Protein AF-A0A7T1MJJ8-F1 (afdb_monomer)

Sequence (88 aa):
MPLTVRLDADTEHCLEQLLAETGQDKSSLIRQLIRERWQQRQPLPSITQQLGGHPGSFLDTLPSGSSERQERRRLLGQRLAARRMERR

Structure (mmCIF, N/CA/C/O backbone):
data_AF-A0A7T1MJJ8-F1
#
_entry.id   AF-A0A7T1MJJ8-F1
#
loop_
_atom_site.group_PDB
_atom_site.id
_atom_site.type_symbol
_atom_site.label_atom_id
_atom_site.label_alt_id
_atom_site.label_comp_id
_atom_site.label_asym_id
_atom_site.label_entity_id
_atom_site.label_seq_id
_atom_site.pdbx_PDB_ins_code
_atom_site.Cartn_x
_atom_site.Cartn_y
_atom_site.Cartn_z
_atom_site.occupancy
_atom_site.B_iso_or_equiv
_atom_site.auth_seq_id
_atom_site.auth_comp_id
_atom_site.auth_asym_id
_atom_site.auth_atom_id
_atom_site.pdbx_PDB_model_num
ATOM 1 N N . MET A 1 1 ? -5.800 18.380 15.022 1.00 76.56 1 MET A N 1
ATOM 2 C CA . MET A 1 1 ? -7.215 18.423 14.601 1.00 76.56 1 MET A CA 1
ATOM 3 C C . MET A 1 1 ? -7.867 17.108 15.008 1.00 76.56 1 MET A C 1
ATOM 5 O O . MET A 1 1 ? -7.350 16.080 14.582 1.00 76.56 1 MET A O 1
ATOM 9 N N . PRO A 1 2 ? -8.887 17.110 15.885 1.00 85.62 2 PRO A N 1
ATOM 10 C CA . PRO A 1 2 ? -9.625 15.901 16.253 1.00 85.62 2 PRO A CA 1
ATOM 11 C C . PRO A 1 2 ? -10.588 15.492 15.129 1.00 85.62 2 PRO A C 1
ATOM 13 O O . PRO A 1 2 ? -11.142 16.351 14.446 1.00 85.62 2 PRO A O 1
ATOM 16 N N . LEU A 1 3 ? -10.774 14.187 14.937 1.00 87.56 3 LEU A N 1
ATOM 17 C CA . LEU A 1 3 ? -11.707 13.623 13.963 1.00 87.56 3 LEU A CA 1
ATOM 18 C C . LEU A 1 3 ? -12.734 12.785 14.726 1.00 87.56 3 LEU A C 1
ATOM 20 O O . LEU A 1 3 ? -12.356 11.878 15.465 1.00 87.56 3 LEU A O 1
ATOM 24 N N . THR A 1 4 ? -14.015 13.113 14.572 1.00 91.31 4 THR A N 1
ATOM 25 C CA . THR A 1 4 ? -15.114 12.448 15.281 1.00 91.31 4 THR A CA 1
ATOM 26 C C . THR A 1 4 ? -15.866 11.545 14.315 1.00 91.31 4 THR A C 1
ATOM 28 O O . THR A 1 4 ? -16.329 12.006 13.273 1.00 91.31 4 THR A O 1
ATOM 31 N N . VAL A 1 5 ? -15.996 10.265 14.660 1.00 89.12 5 VAL A N 1
ATOM 32 C CA . VAL A 1 5 ? -16.712 9.257 13.865 1.00 89.12 5 VAL A CA 1
ATOM 33 C C . VAL A 1 5 ? -17.802 8.649 14.733 1.00 89.12 5 VAL A C 1
ATOM 35 O O . VAL A 1 5 ? -17.559 8.338 15.897 1.00 89.12 5 VAL A O 1
ATOM 38 N N . ARG A 1 6 ? -19.003 8.484 14.173 1.00 93.62 6 ARG A N 1
ATOM 39 C CA . ARG A 1 6 ? -20.076 7.721 14.817 1.00 93.62 6 ARG A CA 1
ATOM 40 C C . ARG A 1 6 ? -19.936 6.268 14.386 1.00 93.62 6 ARG A C 1
ATOM 42 O O . ARG A 1 6 ? -19.940 6.001 13.187 1.00 93.62 6 ARG A O 1
ATOM 49 N N . LEU A 1 7 ? -19.784 5.376 15.355 1.00 92.88 7 LEU A N 1
ATOM 50 C CA . LEU A 1 7 ? -19.763 3.935 15.139 1.00 92.88 7 LEU A CA 1
ATOM 51 C C . LEU A 1 7 ? -21.126 3.367 15.532 1.00 92.88 7 LEU A C 1
ATOM 53 O O . LEU A 1 7 ? -21.805 3.907 16.407 1.00 92.88 7 LEU A O 1
ATOM 57 N N . ASP A 1 8 ? -21.541 2.318 14.844 1.00 96.19 8 ASP A N 1
ATOM 58 C CA . ASP A 1 8 ? -22.604 1.430 15.287 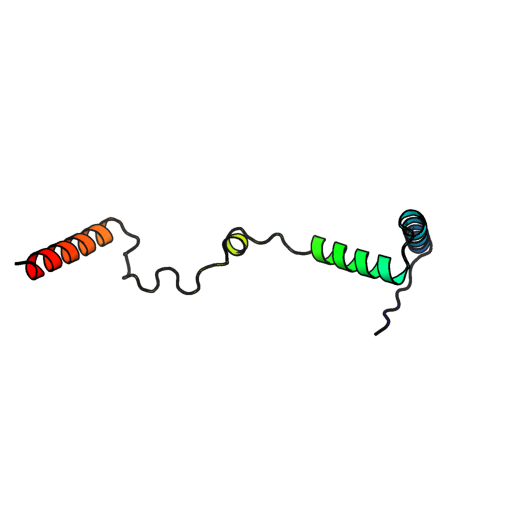1.00 96.19 8 ASP A CA 1
ATOM 59 C C . ASP A 1 8 ? -22.097 0.500 16.400 1.00 96.19 8 ASP A C 1
ATOM 61 O O . ASP A 1 8 ? -20.889 0.335 16.588 1.00 96.19 8 ASP A O 1
ATOM 65 N N . ALA A 1 9 ? -23.030 -0.093 17.147 1.00 94.56 9 ALA A N 1
ATOM 66 C CA . ALA A 1 9 ? -22.720 -0.890 18.335 1.00 94.56 9 ALA A CA 1
ATOM 67 C C . ALA A 1 9 ? -21.791 -2.077 18.028 1.00 94.56 9 ALA A C 1
ATOM 69 O O . ALA A 1 9 ? -20.879 -2.360 18.802 1.00 94.56 9 ALA A O 1
ATOM 70 N N . ASP A 1 10 ? -21.976 -2.724 16.876 1.00 95.81 10 ASP A N 1
ATOM 71 C CA . ASP A 1 10 ? -21.161 -3.869 16.469 1.00 95.81 10 ASP A CA 1
ATOM 72 C C . ASP A 1 10 ? -19.71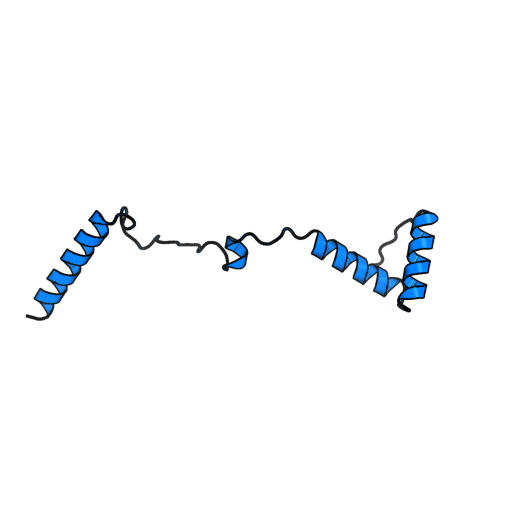1 -3.444 16.194 1.00 95.81 10 ASP A C 1
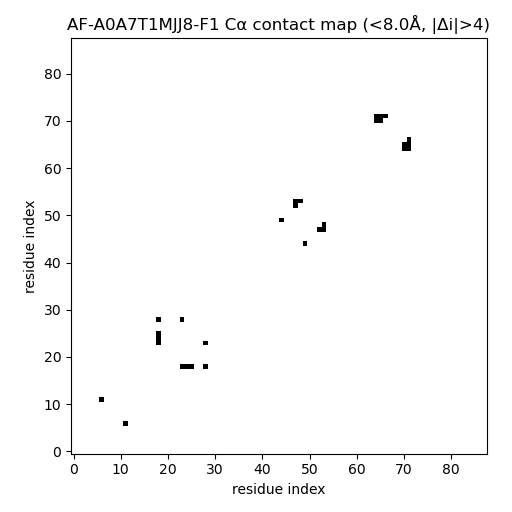ATOM 74 O O . ASP A 1 10 ? -18.764 -4.059 16.690 1.00 95.81 10 ASP A O 1
ATOM 78 N N . THR A 1 11 ? -19.515 -2.341 15.463 1.00 93.81 11 THR A N 1
ATOM 79 C CA . THR A 1 11 ? -18.174 -1.809 15.182 1.00 93.81 11 THR A CA 1
ATOM 80 C C . THR A 1 11 ? -17.491 -1.284 16.445 1.00 93.81 11 THR A C 1
ATOM 82 O O . THR A 1 11 ? -16.273 -1.419 16.587 1.00 93.81 11 THR A O 1
ATOM 85 N N . GLU A 1 12 ? -18.247 -0.695 17.374 1.00 93.94 12 GLU A N 1
ATOM 86 C CA . GLU A 1 12 ? -17.717 -0.281 18.674 1.00 93.94 12 GLU A CA 1
ATOM 87 C C . GLU A 1 12 ? -17.236 -1.490 19.486 1.00 93.94 12 GLU A C 1
ATOM 89 O O . GLU A 1 12 ? -16.107 -1.473 19.979 1.00 93.94 12 GLU A O 1
ATOM 94 N N . HIS A 1 13 ? -18.010 -2.577 19.511 1.00 95.19 13 HIS A N 1
ATOM 95 C CA . HIS A 1 13 ? -17.605 -3.820 20.162 1.00 95.19 13 HIS A CA 1
ATOM 96 C C . HIS A 1 13 ? -16.328 -4.415 19.546 1.00 95.19 13 HIS A C 1
ATOM 98 O O . HIS A 1 13 ? -15.411 -4.809 20.269 1.00 95.19 13 HIS A O 1
ATOM 104 N N . CYS A 1 14 ? -16.208 -4.427 18.214 1.00 94.06 14 CYS A N 1
ATOM 105 C CA . CYS A 1 14 ? -14.977 -4.865 17.550 1.00 94.06 14 CYS A CA 1
ATOM 106 C C . CYS A 1 14 ? -13.766 -3.997 17.923 1.00 94.06 14 CYS A C 1
ATOM 108 O O . CYS A 1 14 ? -12.663 -4.515 18.101 1.00 94.06 14 CYS A O 1
ATOM 110 N N . LEU A 1 15 ? -13.950 -2.680 18.053 1.00 93.50 15 LEU A N 1
ATOM 111 C CA . LEU A 1 15 ? -12.878 -1.782 18.478 1.00 93.50 15 LEU A CA 1
ATOM 112 C C . LEU A 1 15 ? -12.427 -2.095 19.913 1.00 93.50 15 LEU A C 1
ATOM 114 O O . LEU A 1 15 ? -11.229 -2.107 20.185 1.00 93.50 15 LEU A O 1
ATOM 118 N N . GLU A 1 16 ? -13.364 -2.356 20.823 1.00 93.88 16 GLU A N 1
ATOM 119 C CA . GLU A 1 16 ? -13.062 -2.732 22.208 1.00 93.88 16 GLU A CA 1
ATOM 120 C C . GLU A 1 16 ? -12.294 -4.053 22.296 1.00 93.88 16 GLU A C 1
ATOM 122 O O . GLU A 1 16 ? -11.303 -4.134 23.022 1.00 93.88 16 GLU A O 1
ATOM 127 N N . GLN A 1 17 ? -12.693 -5.062 21.516 1.00 95.19 17 GLN A N 1
ATOM 128 C CA . GLN A 1 17 ? -11.972 -6.335 21.437 1.00 95.19 17 GLN A CA 1
ATOM 129 C C . GLN A 1 17 ? -10.533 -6.137 20.946 1.00 95.19 17 GLN A C 1
ATOM 131 O O . GLN A 1 17 ? -9.592 -6.598 21.590 1.00 95.19 17 GLN A O 1
ATOM 136 N N . LEU A 1 18 ? -10.342 -5.373 19.865 1.00 93.88 18 LEU A N 1
ATOM 137 C CA . LEU A 1 18 ? -9.007 -5.067 19.341 1.00 93.88 18 LEU A CA 1
ATOM 138 C C . LEU A 1 18 ? -8.137 -4.321 20.362 1.00 93.88 18 LEU A C 1
ATOM 140 O O . LEU A 1 18 ? -6.929 -4.557 20.437 1.00 93.88 18 LEU A O 1
ATOM 144 N N . LEU A 1 19 ? -8.727 -3.428 21.161 1.00 94.56 19 LEU A N 1
ATOM 145 C CA . LEU A 1 19 ? -8.013 -2.734 22.235 1.00 94.56 19 LEU A CA 1
ATOM 146 C C . LEU A 1 19 ? -7.605 -3.685 23.360 1.00 94.56 19 LEU A C 1
ATOM 148 O O . LEU A 1 19 ? -6.478 -3.594 23.847 1.00 94.56 19 LEU A O 1
ATOM 152 N N . ALA A 1 20 ? -8.489 -4.609 23.741 1.00 93.50 20 ALA A N 1
ATOM 153 C CA . ALA A 1 20 ? -8.207 -5.613 24.760 1.00 93.50 20 ALA A CA 1
ATOM 154 C C . ALA A 1 20 ? -7.078 -6.569 24.338 1.00 93.50 20 ALA A C 1
ATOM 156 O O . ALA A 1 20 ? -6.228 -6.910 25.157 1.00 93.50 20 ALA A O 1
ATOM 157 N N . GLU A 1 21 ? -7.031 -6.960 23.063 1.00 92.56 21 GLU A N 1
ATOM 158 C CA . GLU A 1 21 ? -6.001 -7.858 22.526 1.00 92.56 21 GLU A CA 1
ATOM 159 C C . GLU A 1 21 ? -4.636 -7.181 22.373 1.00 92.56 21 GLU A C 1
ATOM 161 O O . GLU A 1 21 ? -3.599 -7.779 22.663 1.00 92.56 21 GLU A O 1
ATOM 166 N N . THR A 1 22 ? -4.616 -5.932 21.903 1.00 88.25 22 THR A N 1
ATOM 167 C CA . THR A 1 22 ? -3.363 -5.225 21.596 1.00 88.25 22 THR A CA 1
ATOM 168 C C . THR A 1 22 ? -2.776 -4.471 22.789 1.00 88.25 22 THR A C 1
ATOM 170 O O . THR A 1 22 ? -1.593 -4.126 22.760 1.00 88.25 22 THR A O 1
ATOM 173 N N . GLY A 1 23 ? -3.577 -4.179 23.820 1.00 88.62 23 GLY A N 1
ATOM 174 C CA . GLY A 1 23 ? -3.163 -3.377 24.977 1.00 88.62 23 GLY A CA 1
ATOM 175 C C . GLY A 1 23 ? -2.788 -1.930 24.626 1.00 88.62 23 GLY A C 1
ATOM 176 O O . GLY A 1 23 ? -2.086 -1.268 25.391 1.00 88.62 23 GLY A O 1
ATOM 177 N N . GLN A 1 24 ? -3.201 -1.444 23.453 1.00 88.81 24 GLN A N 1
ATOM 178 C CA . GLN A 1 24 ? -2.884 -0.106 22.960 1.00 88.81 24 GLN A CA 1
ATOM 179 C C . GLN A 1 24 ? -3.925 0.934 23.393 1.00 88.81 24 GLN A C 1
ATOM 181 O O . GLN A 1 24 ? -5.074 0.621 23.689 1.00 88.81 24 GLN A O 1
ATOM 186 N N . ASP A 1 25 ? -3.539 2.211 23.351 1.00 92.00 25 ASP A N 1
ATOM 187 C CA . ASP A 1 25 ? -4.497 3.316 23.443 1.00 92.00 25 ASP A CA 1
ATOM 188 C C . ASP A 1 25 ? -5.382 3.399 22.183 1.00 92.00 25 ASP A C 1
ATOM 190 O O . ASP A 1 25 ? -4.897 3.250 21.053 1.00 92.00 25 ASP A O 1
ATOM 194 N N . LYS A 1 26 ? -6.661 3.754 22.368 1.00 90.00 26 LYS A N 1
ATOM 195 C CA . LYS A 1 26 ? -7.672 3.908 21.305 1.00 90.00 26 LYS A CA 1
ATOM 196 C C . LYS A 1 26 ? -7.187 4.800 20.167 1.00 90.00 26 LYS A C 1
ATOM 198 O O . LYS A 1 26 ? -7.352 4.462 18.995 1.00 90.00 26 LYS A O 1
ATOM 203 N N . SER A 1 27 ? -6.531 5.914 20.487 1.00 91.69 27 SER A N 1
ATOM 204 C CA . SER A 1 27 ? -6.043 6.851 19.468 1.00 91.69 27 SER A CA 1
ATOM 205 C C . SER A 1 27 ? -4.851 6.310 18.681 1.00 91.69 27 SER A C 1
ATOM 207 O O . SER A 1 27 ? -4.620 6.738 17.546 1.00 91.69 27 SER A O 1
ATOM 209 N N . SER A 1 28 ? -4.055 5.429 19.285 1.00 92.38 28 SER A N 1
ATOM 210 C CA . SER A 1 28 ? -2.897 4.803 18.641 1.00 92.38 28 SER A CA 1
ATOM 211 C C . SER A 1 28 ? -3.349 3.694 17.698 1.00 92.38 28 SER A C 1
ATOM 213 O O . SER A 1 28 ? -2.967 3.716 16.526 1.00 92.38 28 SER A O 1
ATOM 215 N N . LEU A 1 29 ? -4.268 2.839 18.159 1.00 94.25 29 LEU A N 1
ATOM 216 C CA . LEU A 1 29 ? -4.869 1.779 17.351 1.00 94.25 29 LEU A CA 1
ATOM 217 C C . LEU A 1 29 ? -5.572 2.348 16.112 1.00 94.25 29 LEU A C 1
ATOM 219 O O . LEU A 1 29 ? -5.305 1.924 14.991 1.00 94.25 29 LEU A O 1
ATOM 223 N N . ILE A 1 30 ? -6.414 3.375 16.279 1.00 92.81 30 ILE A N 1
ATOM 224 C CA . ILE A 1 30 ? -7.122 4.000 15.149 1.00 92.81 30 ILE A CA 1
ATOM 225 C C . ILE A 1 30 ? -6.130 4.586 14.132 1.00 92.81 30 ILE A C 1
ATOM 227 O O . ILE A 1 30 ? -6.311 4.433 12.923 1.00 92.81 30 ILE A O 1
ATOM 231 N N . ARG A 1 31 ? -5.049 5.233 14.591 1.00 93.25 31 ARG A N 1
ATOM 232 C CA . ARG A 1 31 ? -4.004 5.761 13.697 1.00 93.25 31 ARG A CA 1
ATOM 233 C C . ARG A 1 31 ? -3.286 4.651 12.933 1.00 93.25 31 ARG A C 1
ATOM 235 O O . ARG A 1 31 ? -2.978 4.847 11.756 1.00 93.25 31 ARG A O 1
ATOM 242 N N . GLN A 1 32 ? -3.025 3.519 13.580 1.00 94.12 32 GLN A N 1
ATOM 243 C CA . GLN A 1 32 ? -2.429 2.349 12.944 1.00 94.12 32 GLN A CA 1
ATOM 244 C C . GLN A 1 32 ? -3.367 1.768 11.877 1.00 94.12 32 GLN A C 1
ATOM 246 O O . GLN A 1 32 ? -2.960 1.663 10.722 1.00 94.12 32 GLN A O 1
ATOM 251 N N . LEU A 1 33 ? -4.637 1.524 12.214 1.00 93.56 33 LEU A N 1
ATOM 252 C CA . LEU A 1 33 ? -5.641 0.997 11.283 1.00 93.56 33 LEU A CA 1
ATOM 253 C C . LEU A 1 33 ? -5.811 1.883 10.040 1.00 93.56 33 LEU A C 1
ATOM 255 O O . LEU A 1 33 ? -5.884 1.384 8.917 1.00 93.56 33 LEU A O 1
ATOM 259 N N . ILE A 1 34 ? -5.821 3.212 10.209 1.00 93.25 34 ILE A N 1
ATOM 260 C CA . ILE A 1 34 ? -5.879 4.154 9.079 1.00 93.25 34 ILE A CA 1
ATOM 261 C C . ILE A 1 34 ? -4.649 4.000 8.175 1.00 93.25 34 ILE A C 1
ATOM 263 O O . ILE A 1 34 ? -4.787 3.976 6.950 1.00 93.25 34 ILE A O 1
ATOM 267 N N . ARG A 1 35 ? -3.446 3.890 8.755 1.00 93.00 35 ARG A N 1
ATOM 268 C CA . ARG A 1 35 ? -2.198 3.726 7.991 1.00 93.00 35 ARG A CA 1
ATOM 269 C C . ARG A 1 35 ? -2.158 2.400 7.243 1.00 93.00 35 ARG A C 1
ATOM 271 O O . ARG A 1 35 ? -1.823 2.396 6.063 1.00 93.00 35 ARG A O 1
ATOM 278 N N . GLU A 1 36 ? -2.531 1.309 7.897 1.00 93.00 36 GLU A N 1
ATOM 279 C CA . GLU A 1 36 ? -2.594 -0.018 7.283 1.00 93.00 36 GLU A CA 1
ATOM 280 C C . GLU A 1 36 ? -3.596 -0.036 6.131 1.00 93.00 36 GLU A C 1
ATOM 282 O O . GLU A 1 36 ? -3.270 -0.454 5.020 1.00 93.00 36 GLU A O 1
ATOM 287 N N . ARG A 1 37 ? -4.797 0.514 6.347 1.00 93.44 37 ARG A N 1
ATOM 288 C CA . ARG A 1 37 ? -5.815 0.603 5.299 1.00 93.44 37 ARG A CA 1
ATOM 289 C C . ARG A 1 37 ? -5.365 1.475 4.130 1.00 93.44 37 ARG A C 1
ATOM 291 O O . ARG A 1 37 ? -5.682 1.159 2.984 1.00 93.44 37 ARG A O 1
ATOM 298 N N . TRP A 1 38 ? -4.635 2.556 4.402 1.00 90.94 38 TRP A N 1
ATOM 299 C CA . TRP A 1 38 ? -4.042 3.401 3.368 1.00 90.94 38 TRP A CA 1
ATOM 300 C C . TRP A 1 38 ? -2.997 2.643 2.549 1.00 90.94 38 TRP A C 1
ATOM 302 O O . TRP A 1 38 ? -3.057 2.675 1.324 1.00 90.94 38 TRP A O 1
ATOM 312 N N . GLN A 1 39 ? -2.087 1.920 3.205 1.00 88.25 39 GLN A N 1
ATOM 313 C CA . GLN A 1 39 ? -1.066 1.106 2.541 1.00 88.25 39 GLN A CA 1
ATOM 314 C C . GLN A 1 39 ? -1.685 -0.001 1.682 1.00 88.25 39 GLN A C 1
ATOM 316 O O . GLN A 1 39 ? -1.286 -0.166 0.536 1.00 88.25 39 GLN A O 1
ATOM 321 N N . GLN A 1 40 ? -2.706 -0.699 2.186 1.00 89.75 40 GLN A N 1
ATOM 322 C CA . GLN A 1 40 ? -3.429 -1.734 1.435 1.00 89.75 40 GLN A CA 1
ATOM 323 C C . GLN A 1 40 ? -4.142 -1.196 0.189 1.00 89.75 40 GLN A C 1
ATOM 325 O O . GLN A 1 40 ? -4.360 -1.936 -0.766 1.00 89.75 40 GLN A O 1
ATOM 330 N N . ARG A 1 41 ? -4.556 0.076 0.208 1.00 88.19 41 ARG A N 1
ATOM 331 C CA . ARG A 1 41 ? -5.214 0.726 -0.932 1.00 88.19 41 ARG A CA 1
ATOM 332 C C . ARG A 1 41 ? -4.236 1.272 -1.962 1.00 88.19 41 ARG A C 1
ATOM 334 O O . ARG A 1 41 ? -4.689 1.648 -3.043 1.00 88.19 41 ARG A O 1
ATOM 341 N N . GLN A 1 42 ? -2.943 1.353 -1.649 1.00 81.50 42 GLN A N 1
ATOM 342 C CA . GLN A 1 42 ? -1.970 1.789 -2.639 1.00 81.50 42 GLN A CA 1
ATOM 343 C C . GLN A 1 42 ? -1.935 0.762 -3.773 1.00 81.50 42 GLN A C 1
ATOM 345 O O . GLN A 1 42 ? -1.766 -0.431 -3.505 1.00 81.50 42 GLN A O 1
ATOM 350 N N . PRO A 1 43 ? -2.117 1.190 -5.034 1.00 80.19 43 PRO A N 1
ATOM 351 C CA . PRO A 1 43 ? -1.941 0.289 -6.157 1.00 80.19 43 PRO A CA 1
ATOM 352 C C . PRO A 1 43 ? -0.519 -0.266 -6.105 1.00 80.19 43 PRO A C 1
ATOM 354 O O . PRO A 1 43 ? 0.427 0.467 -5.797 1.00 80.19 43 PRO A O 1
ATOM 357 N N . LEU A 1 44 ? -0.362 -1.559 -6.402 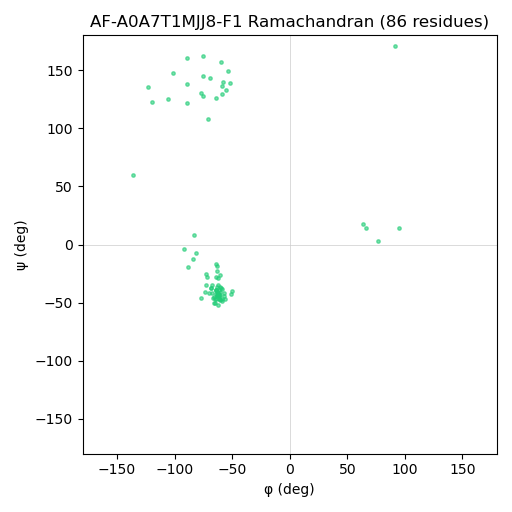1.00 79.19 44 LEU A N 1
ATOM 358 C CA . LEU A 1 44 ? 0.978 -2.107 -6.566 1.00 79.19 44 LEU A CA 1
ATOM 359 C C . LEU A 1 44 ? 1.699 -1.269 -7.630 1.00 79.19 44 LEU A C 1
ATOM 361 O O . LEU A 1 44 ? 1.107 -0.997 -8.682 1.00 79.19 44 LEU A O 1
ATOM 365 N N . PRO A 1 45 ? 2.947 -0.844 -7.371 1.00 80.31 45 PRO A N 1
ATOM 366 C CA . PRO A 1 45 ? 3.692 -0.078 -8.350 1.00 80.31 45 PRO A CA 1
ATOM 367 C C . PRO A 1 45 ? 3.813 -0.902 -9.631 1.00 80.31 45 PRO A C 1
ATOM 369 O O . PRO A 1 45 ? 4.086 -2.105 -9.582 1.00 80.31 45 PRO A O 1
ATOM 372 N N . SER A 1 46 ? 3.602 -0.265 -10.782 1.00 83.56 46 SER A N 1
ATOM 373 C CA . SER A 1 46 ? 3.816 -0.930 -12.068 1.00 83.56 46 SER A CA 1
ATOM 374 C C . SER A 1 46 ? 5.271 -1.390 -12.185 1.00 83.56 46 SER A C 1
ATOM 376 O O . SER A 1 46 ? 6.164 -0.800 -11.575 1.00 83.56 46 SER A O 1
ATOM 378 N N . ILE A 1 47 ? 5.546 -2.388 -13.030 1.00 83.44 47 ILE A N 1
ATOM 379 C CA . ILE A 1 47 ? 6.924 -2.837 -13.312 1.00 83.44 47 ILE A CA 1
ATOM 380 C C . ILE A 1 47 ? 7.823 -1.640 -13.672 1.00 83.44 47 ILE A C 1
ATOM 382 O O . ILE A 1 47 ? 8.949 -1.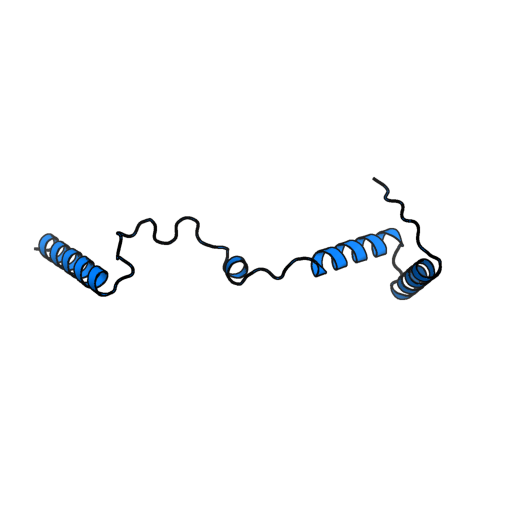532 -13.200 1.00 83.44 47 ILE A O 1
ATOM 386 N N . THR A 1 48 ? 7.306 -0.685 -14.451 1.00 82.81 48 THR A N 1
ATOM 387 C CA . THR A 1 48 ? 8.023 0.552 -14.791 1.00 82.81 48 THR A CA 1
ATOM 388 C C . THR A 1 48 ? 8.344 1.413 -13.572 1.00 82.81 48 THR A C 1
ATOM 390 O O . THR A 1 48 ? 9.455 1.916 -13.479 1.00 82.81 48 THR A O 1
ATOM 393 N N . GLN A 1 49 ? 7.423 1.570 -12.620 1.00 84.94 49 GLN A N 1
ATOM 394 C CA . GLN A 1 49 ? 7.673 2.305 -11.375 1.00 84.94 49 GLN A CA 1
ATOM 395 C C . GLN A 1 49 ? 8.662 1.570 -10.464 1.00 84.94 49 GLN A C 1
ATOM 397 O O . GLN A 1 49 ? 9.525 2.209 -9.869 1.00 84.94 49 GLN A O 1
ATOM 402 N N . GLN A 1 50 ? 8.591 0.237 -10.405 1.00 83.81 50 GLN A N 1
ATOM 403 C CA . GLN A 1 50 ? 9.553 -0.590 -9.666 1.00 83.81 50 GLN A CA 1
ATOM 404 C C . GLN A 1 50 ? 10.978 -0.449 -10.216 1.00 83.81 50 GLN A C 1
ATOM 406 O O . GLN A 1 50 ? 11.937 -0.457 -9.451 1.00 83.81 50 GLN A O 1
ATOM 411 N N . LEU A 1 51 ? 11.117 -0.274 -11.533 1.00 84.94 51 LEU A N 1
ATOM 412 C CA . LEU A 1 51 ? 12.398 -0.086 -12.219 1.00 84.94 51 LEU A CA 1
ATOM 413 C C . LEU A 1 51 ? 12.916 1.367 -12.195 1.00 84.94 51 LEU A C 1
ATOM 415 O O . LEU A 1 51 ? 13.911 1.661 -12.852 1.00 84.94 51 LEU A O 1
ATOM 419 N N . GLY A 1 52 ? 12.278 2.271 -11.442 1.00 82.81 52 GLY A N 1
ATOM 420 C CA . GLY A 1 52 ? 12.702 3.674 -11.324 1.00 82.81 52 GLY A CA 1
ATOM 421 C C . GLY A 1 52 ? 12.000 4.648 -12.278 1.00 82.81 52 GLY A C 1
ATOM 422 O O . GLY A 1 52 ? 12.430 5.791 -12.411 1.00 82.81 52 GLY A O 1
ATOM 423 N N . GLY A 1 53 ? 10.902 4.226 -12.908 1.00 82.75 53 GLY A N 1
ATOM 424 C CA . GLY A 1 53 ? 10.092 5.035 -13.820 1.00 82.75 53 GLY A CA 1
ATOM 425 C C . GLY A 1 53 ? 10.508 4.916 -15.288 1.00 82.75 53 GLY A C 1
ATOM 426 O O . GLY A 1 53 ? 11.529 4.321 -15.630 1.00 82.75 53 GLY A O 1
ATOM 427 N N . HIS A 1 54 ? 9.691 5.479 -16.184 1.00 79.31 54 HIS A N 1
ATOM 428 C CA . HIS A 1 54 ? 10.085 5.617 -17.586 1.00 79.31 54 HIS A CA 1
ATOM 429 C C . HIS A 1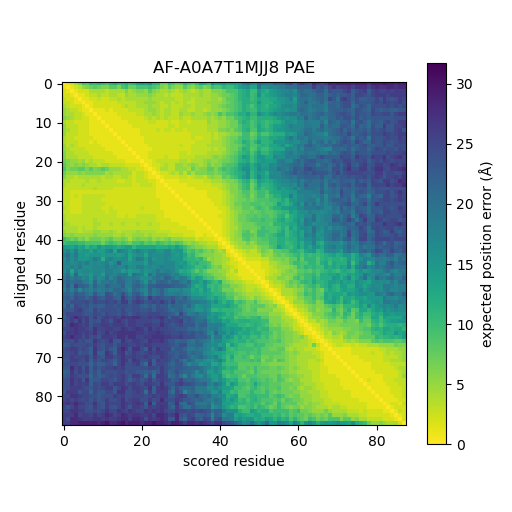 54 ? 11.106 6.759 -17.701 1.00 79.31 54 HIS A C 1
ATOM 431 O O . HIS A 1 54 ? 10.817 7.864 -17.232 1.00 79.31 54 HIS A O 1
ATOM 437 N N . PRO A 1 55 ? 12.276 6.543 -18.324 1.00 81.94 55 PRO A N 1
ATOM 438 C CA . PRO A 1 55 ? 13.233 7.618 -18.544 1.00 81.94 55 PRO A CA 1
ATOM 439 C C . PRO A 1 55 ? 12.591 8.743 -19.366 1.00 81.94 55 PRO A C 1
ATOM 441 O O . PRO A 1 55 ? 11.986 8.486 -20.405 1.00 81.94 55 PRO A O 1
ATOM 444 N N . GLY A 1 56 ? 12.710 9.987 -18.895 1.00 79.12 56 GLY A N 1
ATOM 445 C CA . GLY A 1 56 ? 12.088 11.154 -19.537 1.00 79.12 56 GLY A CA 1
ATOM 446 C C . GLY A 1 56 ? 12.607 11.447 -20.948 1.00 79.12 56 GLY A C 1
ATOM 447 O O . GLY A 1 56 ? 11.925 12.128 -21.701 1.00 79.12 56 GLY A O 1
ATOM 448 N N . SER A 1 57 ? 13.775 10.905 -21.300 1.00 78.44 57 SER A N 1
ATOM 449 C CA . SER A 1 57 ? 14.403 11.037 -22.616 1.00 78.44 57 SER A CA 1
ATOM 450 C C . SER A 1 57 ? 14.977 9.709 -23.116 1.00 78.44 57 SER A C 1
ATOM 452 O O . SER A 1 57 ? 16.184 9.536 -23.320 1.00 78.44 57 SER A O 1
ATOM 454 N N . PHE A 1 58 ? 14.111 8.702 -23.252 1.00 72.19 58 PHE A N 1
ATOM 455 C CA . PHE A 1 58 ? 14.531 7.384 -23.722 1.00 72.19 58 PHE A CA 1
ATOM 456 C C . PHE A 1 58 ? 14.882 7.415 -25.211 1.00 72.19 58 PHE A C 1
ATOM 458 O O . PHE A 1 58 ? 14.002 7.442 -26.062 1.00 72.19 58 PHE A O 1
ATOM 465 N N . LEU A 1 59 ? 16.179 7.324 -25.515 1.00 74.06 59 LEU A N 1
ATOM 466 C CA . LEU A 1 59 ? 16.710 7.277 -26.884 1.00 74.06 59 LEU A CA 1
ATOM 467 C C . LEU A 1 59 ? 16.499 8.566 -27.700 1.00 74.06 59 LEU A C 1
ATOM 469 O O . LEU A 1 59 ? 16.764 8.555 -28.897 1.00 74.0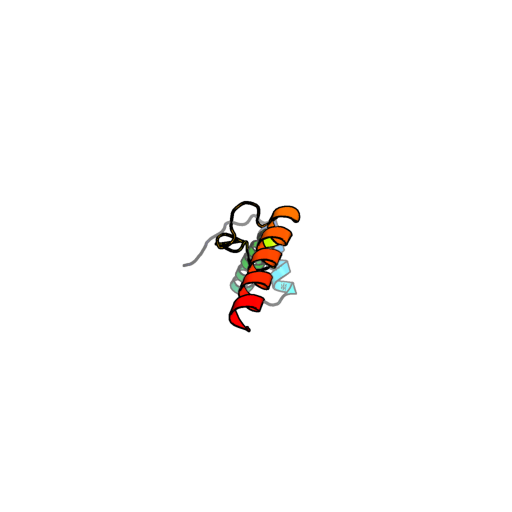6 59 LEU A O 1
ATOM 473 N N . ASP A 1 60 ? 16.133 9.684 -27.068 1.00 77.00 60 ASP A N 1
ATOM 474 C CA . ASP A 1 60 ? 15.938 10.981 -27.743 1.00 77.00 60 ASP A CA 1
ATOM 475 C C . ASP A 1 60 ? 17.207 11.504 -28.433 1.00 77.00 60 ASP A C 1
ATOM 477 O O . ASP A 1 60 ? 17.148 12.265 -29.394 1.00 77.00 60 ASP A O 1
ATOM 481 N N . THR A 1 61 ? 18.381 11.098 -27.944 1.00 78.56 61 THR A N 1
ATOM 482 C CA . THR A 1 61 ? 19.678 11.461 -28.531 1.00 78.56 61 THR A CA 1
ATOM 483 C C . THR A 1 61 ? 20.055 10.596 -29.730 1.00 78.56 61 THR A C 1
ATOM 485 O O . THR A 1 61 ? 21.072 10.856 -30.379 1.00 78.56 61 THR A O 1
ATOM 488 N N . LEU A 1 62 ? 19.278 9.550 -30.024 1.00 75.75 62 LEU A N 1
ATOM 489 C CA . LEU A 1 62 ? 19.554 8.665 -31.138 1.00 75.75 62 LEU A CA 1
ATOM 490 C C . LEU A 1 62 ? 18.872 9.163 -32.421 1.00 75.75 62 LEU A C 1
ATOM 492 O O . LEU A 1 62 ? 17.703 9.542 -32.400 1.00 75.75 62 LEU A O 1
ATOM 496 N N . PRO A 1 63 ? 19.570 9.105 -33.569 1.00 76.44 63 PRO A N 1
ATOM 497 C CA . PRO A 1 63 ? 18.956 9.330 -34.871 1.00 76.44 63 PRO A CA 1
ATOM 498 C C . PRO A 1 63 ? 17.731 8.434 -35.096 1.00 76.44 63 PRO A C 1
ATOM 500 O O . PRO A 1 63 ? 17.698 7.287 -34.635 1.00 76.44 63 PRO A O 1
ATOM 503 N N . SER A 1 64 ? 16.758 8.912 -35.869 1.00 75.75 64 SER A N 1
ATOM 504 C CA . SER A 1 64 ? 15.637 8.087 -36.330 1.00 75.75 64 SER A CA 1
ATOM 505 C C . SER A 1 64 ? 16.141 6.797 -36.994 1.00 75.75 64 SER A C 1
ATOM 507 O O . SER A 1 64 ? 17.160 6.786 -37.684 1.00 75.75 64 SER A O 1
ATOM 509 N N . GLY A 1 65 ? 15.472 5.673 -36.724 1.00 74.62 65 GLY A N 1
ATOM 510 C CA . GLY A 1 65 ? 15.910 4.361 -37.216 1.00 74.62 65 GLY A CA 1
ATOM 511 C C . GLY A 1 65 ? 17.093 3.748 -36.454 1.00 74.62 65 GLY A C 1
ATOM 512 O O . GLY A 1 65 ? 17.506 2.640 -36.776 1.00 74.62 65 GLY A O 1
ATOM 513 N N . SER A 1 66 ? 17.617 4.372 -35.390 1.00 72.88 66 SER A N 1
AT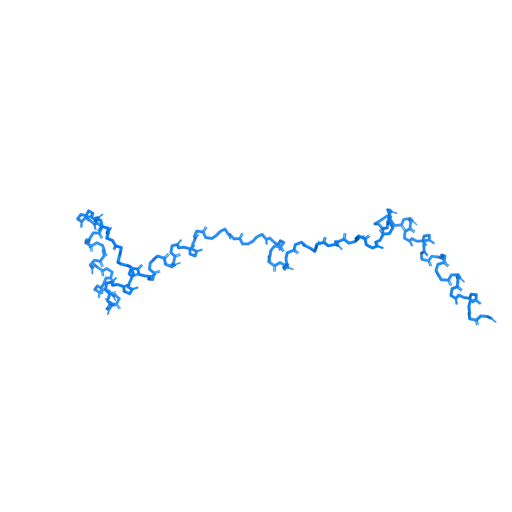OM 514 C CA . SER A 1 66 ? 18.707 3.781 -34.583 1.00 72.88 66 SER A CA 1
ATOM 515 C C . SER A 1 66 ? 18.325 2.489 -33.862 1.00 72.88 66 SER A C 1
ATOM 517 O O . SER A 1 66 ? 19.201 1.736 -33.441 1.00 72.88 66 SER A O 1
ATOM 519 N N . SER A 1 67 ? 17.035 2.196 -33.723 1.00 77.31 67 SER A N 1
ATOM 520 C CA . SER A 1 67 ? 16.572 0.893 -33.236 1.00 77.31 67 SER A CA 1
ATOM 521 C C . SER A 1 67 ? 16.762 -0.204 -34.295 1.00 77.31 67 SER A C 1
ATOM 523 O O . SER A 1 67 ? 16.940 -1.379 -33.965 1.00 77.31 67 SER A O 1
ATOM 525 N N . GLU A 1 68 ? 16.796 0.162 -35.579 1.00 88.56 68 GLU A N 1
ATOM 526 C CA . GLU A 1 68 ? 16.896 -0.770 -36.693 1.00 88.56 68 GLU A CA 1
ATOM 527 C C . GLU A 1 68 ? 18.321 -1.300 -36.852 1.00 88.56 68 GLU A C 1
ATOM 529 O O . GLU A 1 68 ? 19.316 -0.573 -36.910 1.00 88.56 68 GLU A O 1
ATOM 534 N N . ARG A 1 69 ? 18.445 -2.626 -36.955 1.00 89.06 69 ARG A N 1
ATOM 535 C CA . ARG A 1 69 ? 19.752 -3.286 -37.075 1.00 89.06 69 ARG A CA 1
ATOM 536 C C . ARG A 1 69 ? 20.529 -2.825 -38.311 1.00 89.06 69 ARG A C 1
ATOM 538 O O . ARG A 1 69 ? 21.756 -2.736 -38.245 1.00 89.06 69 ARG A O 1
ATOM 545 N N . GLN A 1 70 ? 19.838 -2.594 -39.428 1.00 90.00 70 GLN A N 1
ATOM 546 C CA . GLN A 1 70 ? 20.474 -2.196 -40.684 1.00 90.00 70 GLN A CA 1
ATOM 547 C C . GLN A 1 70 ? 21.118 -0.813 -40.554 1.00 90.00 70 GLN A C 1
ATOM 549 O O . GLN A 1 70 ? 22.320 -0.683 -40.803 1.00 90.00 70 GLN A O 1
ATOM 554 N N . GLU A 1 71 ? 20.362 0.162 -40.050 1.00 86.12 71 GLU A N 1
ATOM 555 C CA . GLU A 1 71 ? 20.847 1.520 -39.804 1.00 86.12 71 GLU A CA 1
ATOM 556 C C . GLU A 1 71 ? 21.977 1.559 -38.773 1.00 86.12 71 GLU A C 1
ATOM 558 O O . GLU A 1 71 ? 23.027 2.152 -39.032 1.00 86.12 71 GLU A O 1
ATOM 563 N N . ARG A 1 72 ? 21.863 0.817 -37.660 1.00 86.88 72 ARG A N 1
ATOM 564 C CA . ARG A 1 72 ? 22.968 0.709 -36.686 1.00 86.88 72 ARG A CA 1
ATOM 565 C C . ARG A 1 72 ? 24.255 0.196 -37.312 1.00 86.88 72 ARG A C 1
ATOM 567 O O . ARG A 1 72 ? 25.330 0.726 -37.035 1.00 86.88 72 ARG A O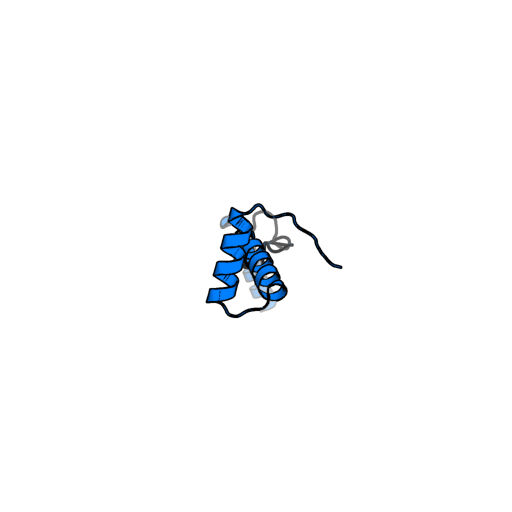 1
ATOM 574 N N . ARG A 1 73 ? 24.173 -0.847 -38.144 1.00 90.81 73 ARG A N 1
ATOM 575 C CA . ARG A 1 73 ? 25.354 -1.430 -38.796 1.00 90.81 73 ARG A CA 1
ATOM 576 C C . ARG A 1 73 ? 26.005 -0.431 -39.752 1.00 90.81 73 ARG A C 1
ATOM 578 O O . ARG A 1 73 ? 27.232 -0.350 -39.786 1.00 90.81 73 ARG A O 1
ATOM 585 N N . ARG A 1 74 ? 25.198 0.340 -40.486 1.00 89.38 74 ARG A N 1
ATOM 586 C CA . ARG A 1 74 ? 25.664 1.397 -41.392 1.00 89.38 74 ARG A CA 1
ATOM 587 C C . ARG A 1 74 ? 26.407 2.498 -40.630 1.00 89.38 74 ARG A C 1
ATOM 589 O O . ARG A 1 74 ? 27.561 2.777 -40.954 1.00 89.38 74 ARG A O 1
ATOM 596 N N . LEU A 1 75 ? 25.795 3.051 -39.579 1.00 87.69 75 LEU A N 1
ATOM 597 C CA . LEU A 1 75 ? 26.381 4.116 -38.751 1.00 87.69 75 LEU A CA 1
ATOM 598 C C . LEU A 1 75 ? 27.668 3.666 -38.038 1.00 87.69 75 LEU A C 1
ATOM 600 O O . LEU A 1 75 ? 28.665 4.389 -38.028 1.00 87.69 75 LEU A O 1
ATOM 604 N N . LEU A 1 76 ? 27.687 2.447 -37.486 1.00 87.62 76 LEU A N 1
ATOM 605 C CA . LEU A 1 76 ? 28.891 1.874 -36.872 1.00 87.62 76 LEU A CA 1
ATOM 606 C C . LEU A 1 76 ? 30.022 1.701 -37.890 1.00 87.62 76 LEU A C 1
ATOM 608 O O . LEU A 1 76 ? 31.169 2.027 -37.586 1.00 87.62 76 LEU A O 1
ATOM 612 N N . GLY A 1 77 ? 29.707 1.227 -39.099 1.00 92.69 77 GLY A N 1
ATOM 613 C CA . GLY A 1 77 ? 30.679 1.098 -40.184 1.00 92.69 77 GLY A CA 1
ATOM 614 C C . GLY A 1 77 ? 31.328 2.436 -40.542 1.00 92.69 77 GLY A C 1
ATOM 615 O O . GLY A 1 77 ? 32.555 2.525 -40.597 1.00 92.69 77 GLY A O 1
ATOM 616 N N . GLN A 1 78 ? 30.518 3.488 -40.696 1.00 91.50 78 GLN A N 1
ATOM 617 C CA . GLN A 1 78 ? 30.997 4.850 -40.966 1.00 91.50 78 GLN A CA 1
ATOM 618 C C . GLN A 1 78 ? 31.905 5.370 -39.844 1.00 91.50 78 GLN A C 1
ATOM 620 O O . GLN A 1 78 ? 33.010 5.843 -40.111 1.00 91.50 78 GLN A O 1
ATOM 625 N N . ARG A 1 79 ? 31.492 5.215 -38.579 1.00 90.25 79 ARG A N 1
ATOM 626 C CA . ARG A 1 79 ? 32.275 5.669 -37.418 1.00 90.25 79 ARG A CA 1
ATOM 627 C C . ARG A 1 79 ? 33.620 4.949 -37.298 1.00 90.25 79 ARG A C 1
ATOM 629 O O . ARG A 1 79 ? 34.630 5.572 -36.979 1.00 90.25 79 ARG A O 1
ATOM 636 N N . LEU A 1 80 ? 33.654 3.639 -37.551 1.00 94.19 80 LEU A N 1
ATOM 637 C CA . LEU A 1 80 ? 34.892 2.856 -37.528 1.00 94.19 80 LEU A CA 1
ATOM 638 C C . LEU A 1 80 ? 35.832 3.229 -38.681 1.00 94.19 80 LEU A C 1
ATOM 640 O O . LEU A 1 80 ? 37.045 3.261 -38.476 1.00 94.19 80 LEU A O 1
ATOM 644 N N . ALA A 1 81 ? 35.293 3.523 -39.867 1.00 94.88 81 ALA A N 1
ATOM 645 C CA . ALA A 1 81 ? 36.078 3.990 -41.006 1.00 94.88 81 ALA A CA 1
ATOM 646 C C . ALA A 1 81 ? 36.705 5.367 -40.737 1.00 94.88 81 ALA A C 1
ATOM 648 O O . ALA A 1 81 ? 37.913 5.517 -40.909 1.00 94.88 81 ALA A O 1
ATOM 649 N N . ALA A 1 82 ? 35.927 6.327 -40.224 1.00 93.06 82 ALA A N 1
ATOM 650 C CA . ALA A 1 82 ? 36.429 7.646 -39.828 1.00 93.06 82 ALA A CA 1
ATOM 651 C C . ALA A 1 82 ? 37.567 7.534 -38.798 1.00 93.06 82 ALA A C 1
ATOM 653 O O . ALA A 1 82 ? 38.652 8.072 -38.999 1.00 93.06 82 ALA A O 1
ATOM 654 N N . ARG A 1 83 ? 37.383 6.708 -37.760 1.00 92.31 83 ARG A N 1
ATOM 655 C CA . ARG A 1 83 ? 38.409 6.471 -36.732 1.00 92.31 83 ARG A CA 1
ATOM 656 C C . ARG A 1 83 ? 39.679 5.803 -37.272 1.00 92.31 83 ARG A C 1
ATOM 658 O O . ARG A 1 83 ? 40.748 5.955 -36.691 1.00 92.31 83 ARG A O 1
ATOM 665 N N . ARG A 1 84 ? 39.581 5.007 -38.344 1.00 91.88 84 ARG A N 1
ATOM 666 C CA . ARG A 1 84 ? 40.759 4.437 -39.025 1.00 91.88 84 ARG A CA 1
ATOM 667 C C . ARG A 1 84 ? 41.522 5.497 -39.813 1.00 91.88 84 ARG A C 1
ATOM 669 O O . ARG A 1 84 ? 42.741 5.401 -39.867 1.00 91.88 84 ARG A O 1
ATOM 676 N N . MET A 1 85 ? 40.820 6.464 -40.400 1.00 89.50 85 MET A N 1
ATOM 677 C CA . MET A 1 85 ? 41.431 7.581 -41.122 1.00 89.50 85 MET A CA 1
ATOM 678 C C . MET A 1 85 ? 42.143 8.545 -40.173 1.00 89.50 85 MET A C 1
ATOM 680 O O . MET A 1 85 ? 43.261 8.926 -40.463 1.00 89.50 85 MET A O 1
ATOM 684 N N . GLU A 1 86 ? 41.561 8.861 -39.013 1.00 89.31 86 GLU A N 1
ATOM 685 C CA . GLU A 1 86 ? 42.204 9.712 -37.989 1.00 89.31 86 GLU A CA 1
ATOM 686 C C . GLU A 1 86 ? 43.491 9.115 -37.396 1.00 89.31 86 GLU A C 1
ATOM 688 O O . GLU A 1 86 ? 44.305 9.829 -36.821 1.00 89.31 86 GLU A O 1
ATOM 693 N N . ARG A 1 87 ? 43.652 7.789 -37.468 1.00 86.19 87 ARG A N 1
ATOM 694 C CA . ARG A 1 87 ? 44.823 7.068 -36.943 1.00 86.19 87 ARG A CA 1
ATOM 695 C C . ARG A 1 87 ? 45.935 6.875 -37.978 1.00 86.19 87 ARG A C 1
ATOM 697 O O . ARG A 1 87 ? 46.944 6.262 -37.635 1.00 86.19 87 ARG A O 1
ATOM 704 N N . ARG A 1 88 ? 45.713 7.287 -39.226 1.00 66.94 88 ARG A N 1
ATOM 705 C CA . ARG A 1 88 ? 46.686 7.231 -40.323 1.00 66.94 88 ARG A CA 1
ATOM 706 C C . ARG A 1 88 ? 47.279 8.608 -40.546 1.00 66.94 88 ARG A C 1
ATOM 708 O O . ARG A 1 88 ? 48.487 8.637 -40.845 1.00 66.94 88 ARG A O 1
#

Secondary structure (DSSP, 8-state):
-----PPPHHHHHHHHHHHHHH---HHHHHHHHHHHHHHHHSPPPPHHHHTT---TTSSTTSPTTTTSHHHHHHHHHHHHHHHHHTT-

Radius of gyration: 30.48 Å; Cα contacts (8 Å, |Δi|>4): 15; chains: 1; bounding box: 69×26×66 Å

Foldseek 3Di:
DDDDDDDDPVVVVVLVVVCVVVVDDSVVVVVVVVVVVVVVPDPDDDPQVVVVHDPPCVCVVPDPCCVPPVVVVVVVVVVVVVVVVVVD

Nearest PDB structures (foldseek):
  5zkt-assembly1_A  TM=7.756E-01  e=5.317E+00  Oryza sativa Japonica Group
  7vp5-assembly1_A  TM=7.265E-01  e=6.157E+00  Arabidopsis thaliana

Mean predicted aligned error: 12.58 Å

Solvent-accessible surface area (backbone atoms only — not comparable to full-atom values): 5583 Å² total; per-residue (Å²): 134,91,84,88,80,90,73,56,71,68,60,48,51,53,52,52,51,53,34,69,76,68,72,52,56,71,73,57,51,54,53,48,53,53,49,52,55,51,59,72,66,50,75,79,71,50,73,52,54,72,70,74,43,79,67,95,66,74,65,71,88,50,62,91,58,56,87,37,68,68,52,41,52,52,54,51,51,54,53,53,51,52,56,53,58,78,74,106

pLDDT: mean 87.49, std 6.77, range [66.94, 96.19]